Protein AF-A0AAJ2MSV2-F1 (afdb_monomer_lite)

Radius of gyration: 21.74 Å; chains: 1; bounding box: 73×34×55 Å

pLDDT: mean 82.56, std 16.28, range [39.44, 97.06]

Foldseek 3Di:
DDDDDDPPPDDDDPDPPPCPPPQPADPPQCQDLVNLLVLLVVLLVVLVVLVVCVVVVVADDDPLSPLLSVLSNVLSVLSNCVVPDDLVVSLVSLCVSLVRNLVSLVVQLCVLPVVCVVVVNHDQDVVNVRGSNVSSVVSNVSSVVSSSSSVNHD

Secondary structure (DSSP, 8-state):
------------------------PPPHHHHSHHHHHHHHHHHHHHHHHHHHHHHTTSS---HHHHHHHHHHHHHHHHHHHTTTS-HHHHHHHHHHHHHHHHHHHHHHHIIIIIHHHHTT---PPSSGGG-HHHHHHHHHHHHHHHHHHHHH--

Organism: Stenotrophomonas maltophilia (NCBI:txid40324)

Structure (mmCIF, N/CA/C/O backbone):
data_AF-A0AAJ2MSV2-F1
#
_entry.id   AF-A0AAJ2MSV2-F1
#
loop_
_atom_site.group_PDB
_atom_site.id
_atom_site.type_symbol
_atom_site.label_atom_id
_atom_site.label_alt_id
_atom_site.label_comp_id
_atom_site.label_asym_id
_atom_site.label_entity_id
_atom_site.label_seq_id
_atom_site.pdbx_PDB_ins_code
_atom_site.Cartn_x
_atom_site.Cartn_y
_atom_site.Cartn_z
_atom_site.occupancy
_atom_site.B_iso_or_equiv
_atom_site.auth_seq_id
_atom_site.auth_comp_id
_atom_site.auth_asym_id
_atom_site.auth_atom_id
_atom_site.pdbx_PDB_model_num
ATOM 1 N N . MET A 1 1 ? 55.163 20.171 26.752 1.00 43.34 1 MET A N 1
ATOM 2 C CA . MET A 1 1 ? 54.066 20.881 26.060 1.00 43.34 1 MET A CA 1
ATOM 3 C C . MET A 1 1 ? 52.927 19.892 25.900 1.00 43.34 1 MET A C 1
ATOM 5 O O . MET A 1 1 ? 53.049 18.954 25.129 1.00 43.34 1 MET A O 1
ATOM 9 N N . ASN A 1 2 ? 51.922 20.009 26.768 1.00 39.44 2 ASN A N 1
ATOM 10 C CA . ASN A 1 2 ? 50.895 19.004 27.033 1.00 39.44 2 ASN A CA 1
ATOM 11 C C . ASN A 1 2 ? 49.542 19.622 26.642 1.00 39.44 2 ASN A C 1
ATOM 13 O O . ASN A 1 2 ? 49.047 20.503 27.340 1.00 39.44 2 ASN A O 1
ATOM 17 N N . GLY A 1 3 ? 49.020 19.263 25.468 1.00 48.41 3 GLY A N 1
ATOM 18 C CA . GLY A 1 3 ? 47.802 19.837 24.893 1.00 48.41 3 GLY A CA 1
ATOM 19 C C . GLY A 1 3 ? 46.592 18.955 25.172 1.00 48.41 3 GLY A C 1
ATOM 20 O O . GLY A 1 3 ? 46.200 18.163 24.323 1.00 48.41 3 GLY A O 1
ATOM 21 N N . GLN A 1 4 ? 46.004 19.074 26.364 1.00 47.41 4 GLN A N 1
ATOM 22 C CA . GLN A 1 4 ? 44.724 18.434 26.665 1.00 47.41 4 GLN A CA 1
ATOM 23 C C . GLN A 1 4 ? 43.573 19.241 26.057 1.00 47.41 4 GLN A C 1
ATOM 25 O O . GLN A 1 4 ? 43.212 20.311 26.548 1.00 47.41 4 GLN A O 1
ATOM 30 N N . ILE A 1 5 ? 42.979 18.698 24.996 1.00 54.44 5 ILE A N 1
ATOM 31 C CA . ILE A 1 5 ? 41.708 19.155 24.434 1.00 54.44 5 ILE A CA 1
ATOM 32 C C . ILE A 1 5 ? 40.607 18.783 25.438 1.00 54.44 5 ILE A C 1
ATOM 34 O O . ILE A 1 5 ? 40.167 17.639 25.505 1.00 54.44 5 ILE A O 1
ATOM 38 N N . ARG A 1 6 ? 40.177 19.747 26.259 1.00 50.03 6 ARG A N 1
ATOM 39 C CA . ARG A 1 6 ? 38.957 19.626 27.068 1.00 50.03 6 ARG A CA 1
ATOM 40 C C . ARG A 1 6 ? 37.748 19.868 26.166 1.00 50.03 6 ARG A C 1
ATOM 42 O O . ARG A 1 6 ? 37.405 21.010 25.882 1.00 50.03 6 ARG A O 1
ATOM 49 N N . THR A 1 7 ? 37.088 18.801 25.729 1.00 50.84 7 THR A N 1
ATOM 50 C CA . THR A 1 7 ? 35.726 18.888 25.194 1.00 50.84 7 THR A CA 1
ATOM 51 C C . THR A 1 7 ? 34.763 19.115 26.357 1.00 50.84 7 THR A C 1
ATOM 53 O O . THR A 1 7 ? 34.372 18.174 27.047 1.00 50.84 7 THR A O 1
ATOM 56 N N . SER A 1 8 ? 34.410 20.375 26.605 1.00 49.41 8 SER A N 1
ATOM 57 C CA . SER A 1 8 ? 33.323 20.756 27.509 1.00 49.41 8 SER A CA 1
ATOM 58 C C . SER A 1 8 ? 31.976 20.350 26.904 1.00 49.41 8 SER A C 1
ATOM 60 O O . SER A 1 8 ? 31.309 21.158 26.266 1.00 49.41 8 SER A O 1
ATOM 62 N N . TYR A 1 9 ? 31.555 19.101 27.104 1.00 51.38 9 TYR A N 1
ATOM 63 C CA . TYR A 1 9 ? 30.147 18.735 26.958 1.00 51.38 9 TYR A CA 1
ATOM 64 C C . TYR A 1 9 ? 29.422 19.143 28.242 1.00 51.38 9 TYR A C 1
ATOM 66 O O . TYR A 1 9 ? 29.381 18.403 29.221 1.00 51.38 9 TYR A O 1
ATOM 74 N N . SER A 1 10 ? 28.901 20.371 28.244 1.00 49.97 10 SER A N 1
ATOM 75 C CA . SER A 1 10 ? 27.941 20.839 29.242 1.00 49.97 10 SER A CA 1
ATOM 76 C C . SER A 1 10 ? 26.687 19.965 29.149 1.00 49.97 10 SER A C 1
ATOM 78 O O . SER A 1 10 ? 25.971 20.001 28.147 1.00 49.97 10 SER A O 1
ATOM 80 N N . GLN A 1 11 ? 26.452 19.132 30.164 1.00 55.34 11 GLN A N 1
ATOM 81 C CA . GLN A 1 11 ? 25.221 18.360 30.312 1.00 55.34 11 GLN A CA 1
ATOM 82 C C . GLN A 1 11 ? 24.076 19.331 30.626 1.00 55.34 11 GLN A C 1
ATOM 84 O O . GLN A 1 11 ? 23.871 19.721 31.773 1.00 55.34 11 GLN A O 1
ATOM 89 N N . ALA A 1 12 ? 23.338 19.742 29.596 1.00 51.66 12 ALA A N 1
ATOM 90 C CA . ALA A 1 12 ? 22.043 20.380 29.779 1.00 51.66 12 ALA A CA 1
ATOM 91 C C . ALA A 1 12 ? 21.044 19.342 30.338 1.00 51.66 12 ALA A C 1
ATOM 93 O O . ALA A 1 12 ? 21.027 18.203 29.858 1.00 51.66 12 ALA A O 1
ATOM 94 N N . PRO A 1 13 ? 20.210 19.689 31.334 1.00 48.16 13 PRO A N 1
ATOM 95 C CA . PRO A 1 13 ? 19.173 18.790 31.823 1.00 48.16 13 PRO A CA 1
ATOM 96 C C . PRO A 1 13 ? 18.154 18.529 30.707 1.00 48.16 13 PRO A C 1
ATOM 98 O O . PRO A 1 13 ? 17.509 19.454 30.217 1.00 48.16 13 PRO A O 1
ATOM 101 N N . MET A 1 14 ? 18.011 17.263 30.304 1.00 48.44 14 MET A N 1
ATOM 102 C CA . MET A 1 14 ? 16.931 16.814 29.425 1.00 48.44 14 MET A CA 1
ATOM 103 C C . MET A 1 14 ? 15.604 16.939 30.174 1.00 48.44 14 MET A C 1
ATOM 105 O O . MET A 1 14 ? 15.169 16.017 30.862 1.00 48.44 14 MET A O 1
ATOM 109 N N . THR A 1 15 ? 14.950 18.091 30.051 1.00 54.56 15 THR A N 1
ATOM 110 C CA . THR A 1 15 ? 13.521 18.181 30.319 1.00 54.56 15 THR A CA 1
ATOM 111 C C . THR A 1 15 ? 12.821 17.320 29.277 1.00 54.56 15 THR A C 1
ATOM 113 O O . THR A 1 15 ? 12.924 17.553 28.071 1.00 54.56 15 THR A O 1
ATOM 116 N N . ALA A 1 16 ? 12.142 16.277 29.750 1.00 50.62 16 ALA A N 1
ATOM 117 C CA . ALA A 1 16 ? 11.227 15.476 28.960 1.00 50.62 16 ALA A CA 1
ATOM 118 C C . ALA A 1 16 ? 10.081 16.379 28.483 1.00 50.62 16 ALA A C 1
ATOM 120 O O . ALA A 1 16 ? 9.026 16.468 29.106 1.00 50.62 16 ALA A O 1
ATOM 121 N N . HIS A 1 17 ? 10.301 17.096 27.385 1.00 46.12 17 HIS A N 1
ATOM 122 C CA . HIS A 1 17 ? 9.203 17.612 26.599 1.00 46.12 17 HIS A CA 1
ATOM 123 C C . HIS A 1 17 ? 8.523 16.388 26.006 1.00 46.12 17 HIS A C 1
ATOM 125 O O . HIS A 1 17 ? 9.037 15.763 25.079 1.00 46.12 17 HIS A O 1
ATOM 131 N N . GLU A 1 18 ? 7.386 16.029 26.601 1.00 50.00 18 GLU A N 1
ATOM 132 C CA . GLU A 1 18 ? 6.364 15.186 26.002 1.00 50.00 18 GLU A CA 1
ATOM 133 C C . GLU A 1 18 ? 5.943 15.857 24.691 1.00 50.00 18 GLU A C 1
ATOM 135 O O . GLU A 1 18 ? 4.977 16.614 24.608 1.00 50.00 18 GLU A O 1
ATOM 140 N N . GLY A 1 19 ? 6.760 15.635 23.663 1.00 44.62 19 GLY A N 1
ATOM 141 C CA . GLY A 1 19 ? 6.499 15.979 22.286 1.00 44.62 19 GLY A CA 1
ATOM 142 C C . GLY A 1 19 ? 5.373 15.085 21.818 1.00 44.62 19 GLY A C 1
ATOM 143 O O . GLY A 1 19 ? 5.588 14.115 21.096 1.00 44.62 19 GLY A O 1
ATOM 144 N N . ARG A 1 20 ? 4.153 15.405 22.252 1.00 48.84 20 ARG A N 1
ATOM 145 C CA . ARG A 1 20 ? 2.941 15.029 21.548 1.00 48.84 20 ARG A CA 1
ATOM 146 C C . ARG A 1 20 ? 3.105 15.642 20.170 1.00 48.84 20 ARG A C 1
ATOM 148 O O . ARG A 1 20 ? 2.806 16.820 19.988 1.00 48.84 20 ARG A O 1
ATOM 155 N N . MET A 1 21 ? 3.652 14.865 19.231 1.00 43.75 21 MET A N 1
ATOM 156 C CA . MET A 1 21 ? 3.587 15.227 17.825 1.00 43.75 21 MET A CA 1
ATOM 157 C C . MET A 1 21 ? 2.132 15.630 17.591 1.00 43.75 21 MET A C 1
ATOM 159 O O . MET A 1 21 ? 1.249 14.841 17.958 1.00 43.75 21 MET A O 1
ATOM 163 N N . PRO A 1 22 ? 1.854 16.863 17.131 1.00 49.91 22 PRO A N 1
ATOM 164 C CA . PRO A 1 22 ? 0.497 17.247 16.799 1.00 49.91 22 PRO A CA 1
ATOM 165 C C . PRO A 1 22 ? 0.039 16.198 15.802 1.00 49.91 22 PRO A C 1
ATOM 167 O O . PRO A 1 22 ? 0.615 16.082 14.721 1.00 49.91 22 PRO A O 1
ATOM 170 N N . GLY A 1 23 ? -0.879 15.336 16.253 1.00 51.31 23 GLY A N 1
ATOM 171 C CA . GLY A 1 23 ? -1.312 14.198 15.465 1.00 51.31 23 GLY A CA 1
ATOM 172 C C . GLY A 1 23 ? -1.684 14.739 14.102 1.00 51.31 23 GLY A C 1
ATOM 173 O O . GLY A 1 23 ? -2.398 15.745 14.027 1.00 51.31 23 GLY A O 1
ATOM 174 N N . VAL A 1 24 ? -1.152 14.120 13.049 1.00 58.91 24 VAL A N 1
ATOM 175 C CA . VAL A 1 24 ? -1.663 14.291 11.693 1.00 58.91 24 VAL A CA 1
ATOM 176 C C . VAL A 1 24 ? -3.097 13.783 11.766 1.00 58.91 24 VAL A C 1
ATOM 178 O O . VAL A 1 24 ? -3.381 12.602 11.604 1.00 58.91 24 VAL A O 1
ATOM 181 N N . GLY A 1 25 ? -3.979 14.668 12.220 1.00 56.91 25 GLY A N 1
ATOM 182 C CA . GLY A 1 25 ? -5.308 14.314 12.649 1.00 56.91 25 GLY A CA 1
ATOM 183 C C . GLY A 1 25 ? -6.043 13.873 11.414 1.00 56.91 25 GLY A C 1
ATOM 184 O O . GLY A 1 25 ? -6.168 14.643 10.462 1.00 56.91 25 GLY A O 1
ATOM 185 N N . LEU A 1 26 ? -6.513 12.631 11.435 1.00 62.19 26 LEU A N 1
ATOM 186 C CA . LEU A 1 26 ? -7.355 12.102 10.382 1.00 62.19 26 LEU A CA 1
ATOM 187 C C . LEU A 1 26 ? -8.458 13.140 10.078 1.00 62.19 26 LEU A C 1
ATOM 189 O O . LEU A 1 26 ? -9.132 13.567 11.030 1.00 62.19 26 LEU A O 1
ATOM 193 N N . PRO A 1 27 ? -8.612 13.606 8.818 1.00 67.00 27 PRO A N 1
ATOM 194 C CA . PRO A 1 27 ? -9.560 14.666 8.495 1.00 67.00 27 PRO A CA 1
ATOM 195 C C . PRO A 1 27 ? -10.936 14.265 9.016 1.00 67.00 27 PRO A C 1
ATOM 197 O O . PRO A 1 27 ? -11.288 13.085 8.983 1.00 67.00 27 PRO A O 1
ATOM 200 N N . ALA A 1 28 ? -11.714 15.226 9.521 1.00 62.38 28 ALA A N 1
ATOM 201 C CA . ALA A 1 28 ? -12.959 14.948 10.247 1.00 62.38 28 ALA A CA 1
ATOM 202 C C . ALA A 1 28 ? -13.902 13.976 9.502 1.00 62.38 28 ALA A C 1
ATOM 204 O O . ALA A 1 28 ? -14.579 13.163 10.128 1.00 62.38 28 ALA A O 1
ATOM 205 N N . MET A 1 29 ? -13.870 13.993 8.165 1.00 59.88 29 MET A N 1
ATOM 206 C CA . MET A 1 29 ? -14.596 13.070 7.290 1.00 59.88 29 MET A CA 1
ATOM 207 C C . MET A 1 29 ? -14.195 11.592 7.460 1.00 59.88 29 MET A C 1
ATOM 209 O O . MET A 1 29 ? -15.064 10.726 7.503 1.00 59.88 29 MET A O 1
ATOM 213 N N . LEU A 1 30 ? -12.902 11.296 7.596 1.00 70.94 30 LEU A N 1
ATOM 214 C CA . LEU A 1 30 ? -12.370 9.940 7.784 1.00 70.94 30 LEU A CA 1
ATOM 215 C C . LEU A 1 30 ? -12.459 9.465 9.246 1.00 70.94 30 LEU A C 1
ATOM 217 O O . LEU A 1 30 ? -12.340 8.273 9.510 1.00 70.94 30 LEU A O 1
ATOM 221 N N . ARG A 1 31 ? -12.720 10.378 10.193 1.00 71.94 31 ARG A N 1
ATOM 222 C CA . ARG A 1 31 ? -12.979 10.050 11.605 1.00 71.94 31 ARG A CA 1
ATOM 223 C C . ARG A 1 31 ? -14.360 9.423 11.827 1.00 71.94 31 ARG A C 1
ATOM 225 O O . ARG A 1 31 ? -14.551 8.698 12.799 1.00 71.94 31 ARG A O 1
ATOM 232 N N . ASN A 1 32 ? -15.332 9.697 10.955 1.00 82.38 32 ASN A N 1
ATOM 233 C CA . ASN A 1 32 ? -16.656 9.086 11.049 1.00 82.38 32 ASN A CA 1
ATOM 234 C C . ASN A 1 32 ? -16.605 7.601 10.644 1.00 82.38 32 ASN A C 1
ATOM 236 O O . ASN A 1 32 ? -15.916 7.244 9.687 1.00 82.38 32 ASN A O 1
ATOM 240 N N . ARG A 1 33 ? -17.416 6.753 11.294 1.00 83.00 33 ARG A N 1
ATOM 241 C CA . ARG A 1 33 ? -17.535 5.315 10.983 1.00 83.00 33 ARG A CA 1
ATOM 242 C C . ARG A 1 33 ? -17.768 5.077 9.491 1.00 83.00 33 ARG A C 1
ATOM 244 O O . ARG A 1 33 ? -17.132 4.210 8.905 1.00 83.00 33 ARG A O 1
ATOM 251 N N . ASN A 1 34 ? -18.632 5.875 8.867 1.00 86.81 34 ASN A N 1
ATOM 252 C CA . ASN A 1 34 ? -18.923 5.741 7.440 1.00 86.81 34 ASN A CA 1
ATOM 253 C C . ASN A 1 34 ? -17.703 6.080 6.570 1.00 86.81 34 ASN A C 1
ATOM 255 O O . ASN A 1 34 ? -17.463 5.394 5.587 1.00 86.81 34 ASN A O 1
ATOM 259 N N . GLY A 1 35 ? -16.904 7.085 6.946 1.00 86.44 35 GLY A N 1
ATOM 260 C CA . GLY A 1 35 ? -15.683 7.452 6.223 1.00 86.44 35 GLY A CA 1
ATOM 261 C C . GLY A 1 35 ? -14.627 6.349 6.271 1.00 86.44 35 GLY A C 1
ATOM 262 O O . GLY A 1 35 ? -14.044 6.015 5.242 1.00 86.44 35 GLY A O 1
ATOM 263 N N . LEU A 1 36 ? -14.450 5.720 7.437 1.00 87.81 36 LEU A N 1
ATOM 264 C CA . LEU A 1 36 ? -13.568 4.562 7.600 1.00 87.81 36 LEU A CA 1
ATOM 265 C C . LEU A 1 36 ? -14.024 3.375 6.738 1.00 87.81 36 LEU A C 1
ATOM 267 O O . LEU A 1 36 ? -13.215 2.769 6.036 1.00 87.81 36 LEU A O 1
ATOM 271 N N . MET A 1 37 ? -15.327 3.076 6.748 1.00 89.44 37 MET A N 1
ATOM 272 C CA . MET A 1 37 ? -15.899 2.002 5.932 1.00 89.44 37 MET A CA 1
ATOM 273 C C . MET A 1 37 ? -15.742 2.274 4.434 1.00 89.44 37 MET A C 1
ATOM 275 O O . MET A 1 37 ? -15.394 1.367 3.686 1.00 89.44 37 MET A O 1
ATOM 279 N N . ILE A 1 38 ? -15.943 3.520 3.994 1.00 91.38 38 ILE A N 1
ATOM 280 C CA . ILE A 1 38 ? -15.733 3.921 2.597 1.00 91.38 38 ILE A CA 1
ATOM 281 C C . ILE A 1 38 ? -14.261 3.760 2.211 1.00 91.38 38 ILE A C 1
ATOM 283 O O . ILE A 1 38 ? -13.981 3.213 1.150 1.00 91.38 38 ILE A O 1
ATOM 287 N N . ALA A 1 39 ? -13.320 4.176 3.065 1.00 91.44 39 ALA A N 1
ATOM 288 C CA . ALA A 1 39 ? -11.891 4.016 2.798 1.00 91.44 39 ALA A CA 1
ATOM 289 C C . ALA A 1 39 ? -11.501 2.534 2.661 1.00 91.44 39 ALA A C 1
ATOM 291 O O . ALA A 1 39 ? -10.854 2.158 1.684 1.00 91.44 39 ALA A O 1
ATOM 292 N N . GLY A 1 40 ? -11.955 1.681 3.587 1.00 92.19 40 GLY A N 1
ATOM 293 C CA . GLY A 1 40 ? -11.726 0.235 3.522 1.00 92.19 40 GLY A CA 1
ATOM 294 C C . GLY A 1 40 ? -12.352 -0.411 2.283 1.00 92.19 40 GLY A C 1
ATOM 295 O O . GLY A 1 40 ? -11.690 -1.182 1.590 1.00 92.19 40 GLY A O 1
ATOM 296 N N . ALA A 1 41 ? -13.596 -0.049 1.956 1.00 94.56 41 ALA A N 1
ATOM 297 C CA . ALA A 1 41 ? -14.303 -0.551 0.780 1.00 94.56 41 ALA A CA 1
ATOM 298 C C . ALA A 1 41 ? -13.633 -0.109 -0.526 1.00 94.56 41 ALA A C 1
ATOM 300 O O . ALA A 1 41 ? -13.479 -0.920 -1.435 1.00 94.56 41 ALA A O 1
ATOM 301 N N . LEU A 1 42 ? -13.184 1.146 -0.607 1.00 95.19 42 LEU A N 1
ATOM 302 C CA . LEU A 1 42 ? -12.463 1.671 -1.763 1.00 95.19 42 LEU A CA 1
ATOM 303 C C . LEU A 1 42 ? -11.133 0.941 -1.958 1.00 95.19 42 LEU A C 1
ATOM 305 O O . LEU A 1 42 ? -10.837 0.498 -3.064 1.00 95.19 42 LEU A O 1
ATOM 309 N N . SER A 1 43 ? -10.349 0.760 -0.892 1.00 93.44 43 SER A N 1
ATOM 310 C CA . SER A 1 43 ? -9.103 -0.008 -0.970 1.00 93.44 43 SER A CA 1
ATOM 311 C C . SER A 1 43 ? -9.333 -1.448 -1.422 1.00 93.44 43 SER A C 1
ATOM 313 O O . SER A 1 43 ? -8.591 -1.964 -2.258 1.00 93.44 43 SER A O 1
ATOM 315 N N . LEU A 1 44 ? -10.370 -2.098 -0.889 1.00 95.19 44 LEU A N 1
ATOM 316 C CA . LEU A 1 44 ? -10.723 -3.457 -1.277 1.00 95.19 44 LEU A CA 1
ATOM 317 C C . LEU A 1 44 ? -11.160 -3.520 -2.746 1.00 95.19 44 LEU A C 1
ATOM 319 O O . LEU A 1 44 ? -10.709 -4.401 -3.472 1.00 95.19 44 LEU A O 1
ATOM 323 N N . ALA A 1 45 ? -11.968 -2.562 -3.204 1.00 95.44 45 ALA A N 1
ATOM 324 C CA . ALA A 1 45 ? -12.376 -2.460 -4.601 1.00 95.44 45 ALA A CA 1
ATOM 325 C C . ALA A 1 45 ? -11.166 -2.295 -5.533 1.00 95.44 45 ALA A C 1
ATOM 327 O O . ALA A 1 45 ? -11.071 -3.005 -6.530 1.00 95.44 45 ALA A O 1
ATOM 328 N N . ILE A 1 46 ? -10.202 -1.436 -5.179 1.00 93.38 46 ILE A N 1
ATOM 329 C CA . ILE A 1 46 ? -8.950 -1.266 -5.935 1.00 93.38 46 ILE A CA 1
ATOM 330 C C . ILE A 1 46 ? -8.180 -2.591 -6.016 1.00 93.38 46 ILE A C 1
ATOM 332 O O . ILE A 1 46 ? -7.753 -2.986 -7.099 1.00 93.38 46 ILE A O 1
ATOM 336 N N . SER A 1 47 ? -8.037 -3.309 -4.897 1.00 94.31 47 SER A N 1
ATOM 337 C CA . SER A 1 47 ? -7.354 -4.611 -4.865 1.00 94.31 47 SER A CA 1
ATOM 338 C C . SER A 1 47 ? -8.048 -5.656 -5.745 1.00 94.31 47 SER A C 1
ATOM 340 O O . SER A 1 47 ? -7.385 -6.358 -6.508 1.00 94.31 47 SER A O 1
ATOM 342 N N . VAL A 1 48 ? -9.381 -5.734 -5.691 1.00 94.50 48 VAL A N 1
ATOM 343 C CA . VAL A 1 48 ? -10.172 -6.666 -6.508 1.00 94.50 48 VAL A CA 1
ATOM 344 C C . VAL A 1 48 ? -10.042 -6.337 -7.992 1.00 94.50 48 VAL A C 1
ATOM 346 O O . VAL A 1 48 ? -9.768 -7.233 -8.786 1.00 94.50 48 VAL A O 1
ATOM 349 N N . LEU A 1 49 ? -10.164 -5.063 -8.375 1.00 91.81 49 LEU A N 1
ATOM 350 C CA . LEU A 1 49 ? -9.980 -4.631 -9.763 1.00 91.81 49 LEU A CA 1
ATOM 351 C C . LEU A 1 49 ? -8.567 -4.951 -10.275 1.00 91.81 49 LEU A C 1
ATOM 353 O O . LEU A 1 49 ? -8.422 -5.443 -11.392 1.00 91.81 49 LEU A O 1
ATOM 357 N N . ALA A 1 50 ? -7.539 -4.757 -9.443 1.00 90.12 50 ALA A N 1
ATOM 358 C CA . ALA A 1 50 ? -6.155 -5.104 -9.771 1.00 90.12 50 ALA A CA 1
ATOM 359 C C . ALA A 1 50 ? -5.903 -6.622 -9.864 1.00 90.12 50 ALA A C 1
ATOM 361 O O . ALA A 1 50 ? -5.002 -7.070 -10.573 1.00 90.12 50 ALA A O 1
ATOM 362 N N . TRP A 1 51 ? -6.670 -7.439 -9.140 1.00 92.62 51 TRP A N 1
ATOM 363 C CA . TRP A 1 51 ? -6.648 -8.893 -9.303 1.00 92.62 51 TRP A CA 1
ATOM 364 C C . TRP A 1 51 ? -7.349 -9.324 -10.591 1.00 92.62 51 TRP A C 1
ATOM 366 O O . TRP A 1 51 ? -6.826 -10.173 -11.309 1.00 92.62 51 TRP A O 1
ATOM 376 N N . ILE A 1 52 ? -8.496 -8.721 -10.914 1.00 90.44 52 ILE A N 1
ATOM 377 C CA . ILE A 1 52 ? -9.230 -8.999 -12.154 1.00 90.44 52 ILE A CA 1
ATOM 378 C C . ILE A 1 52 ? -8.365 -8.660 -13.374 1.00 90.44 52 ILE A C 1
ATOM 380 O O . ILE A 1 52 ? -8.296 -9.463 -14.304 1.00 90.44 52 ILE A O 1
ATOM 384 N N . SER A 1 53 ? -7.662 -7.524 -13.374 1.00 87.38 53 SER A N 1
ATOM 385 C CA . SER A 1 53 ? -6.798 -7.130 -14.497 1.00 87.38 53 SER A CA 1
ATOM 386 C C . SER A 1 53 ? -5.629 -8.101 -14.736 1.00 87.38 53 SER A C 1
ATOM 388 O O . SER A 1 53 ? -5.246 -8.336 -15.878 1.00 87.38 53 SER A O 1
ATOM 390 N N . ASP A 1 54 ? -5.094 -8.730 -13.690 1.00 87.19 54 ASP A N 1
ATOM 391 C CA . ASP A 1 54 ? -4.034 -9.744 -13.812 1.00 87.19 54 ASP A CA 1
ATOM 392 C C . ASP A 1 54 ? -4.568 -11.105 -14.249 1.00 87.19 54 ASP A C 1
ATOM 394 O O . ASP A 1 54 ? -3.966 -11.752 -15.101 1.00 87.19 54 ASP A O 1
ATOM 398 N N . LEU A 1 55 ? -5.720 -11.526 -13.720 1.00 87.19 55 LEU A N 1
ATOM 399 C CA . LEU A 1 55 ? -6.350 -12.793 -14.102 1.00 87.19 55 LEU A CA 1
ATOM 400 C C . LEU A 1 55 ? -6.871 -12.774 -15.543 1.00 87.19 55 LEU A C 1
ATOM 402 O O . LEU A 1 55 ? -6.891 -13.808 -16.203 1.00 87.19 55 LEU A O 1
ATOM 406 N N . THR A 1 56 ? -7.268 -11.602 -16.040 1.00 86.06 56 THR A N 1
ATOM 407 C CA . THR A 1 56 ? -7.680 -11.399 -17.438 1.00 86.06 56 THR A CA 1
ATOM 408 C C . THR A 1 56 ? -6.498 -11.234 -18.397 1.00 86.06 56 THR A C 1
ATOM 410 O O . THR A 1 56 ? -6.711 -11.127 -19.602 1.00 86.06 56 THR A O 1
ATOM 413 N N . GLY A 1 57 ? -5.257 -11.220 -17.893 1.00 80.75 57 GLY A N 1
ATOM 414 C CA . GLY A 1 57 ? -4.053 -11.021 -18.704 1.00 80.75 57 GLY A CA 1
ATOM 415 C C . GLY A 1 57 ? -3.914 -9.607 -19.276 1.00 80.75 57 GLY A C 1
ATOM 416 O O . GLY A 1 57 ? -3.123 -9.397 -20.190 1.00 80.75 57 GLY A O 1
ATOM 417 N N . MET A 1 58 ? -4.673 -8.637 -18.753 1.00 76.06 58 MET A N 1
ATOM 418 C CA . MET A 1 58 ? -4.616 -7.235 -19.177 1.00 76.06 58 MET A CA 1
ATOM 419 C C . MET A 1 58 ? -3.321 -6.547 -18.714 1.00 76.06 58 MET A C 1
ATOM 421 O O . MET A 1 58 ? -2.892 -5.568 -19.320 1.00 76.06 58 MET A O 1
ATOM 425 N N . VAL A 1 59 ? -2.688 -7.064 -17.656 1.00 77.62 59 VAL A N 1
ATOM 426 C CA . VAL A 1 59 ? -1.398 -6.596 -17.127 1.00 77.62 59 VAL A CA 1
ATOM 427 C C . VAL A 1 59 ? -0.425 -7.773 -17.049 1.00 77.62 59 VAL A C 1
ATOM 429 O O . VAL A 1 59 ? -0.827 -8.912 -16.809 1.00 77.62 59 VAL A O 1
ATOM 432 N N . TYR A 1 60 ? 0.865 -7.503 -17.252 1.00 72.56 60 TYR A N 1
ATOM 433 C CA . TYR A 1 60 ? 1.915 -8.511 -17.137 1.00 72.56 60 TYR A CA 1
ATOM 434 C C . TYR A 1 60 ? 1.965 -9.117 -15.724 1.00 72.56 60 TYR A C 1
ATOM 436 O O . TYR A 1 60 ? 1.772 -8.432 -14.718 1.00 72.56 60 TYR A O 1
ATOM 444 N N . ALA A 1 61 ? 2.261 -10.417 -15.644 1.00 78.62 61 ALA A N 1
ATOM 445 C CA . ALA A 1 61 ? 2.351 -11.132 -14.376 1.00 78.62 61 ALA A CA 1
ATOM 446 C C . ALA A 1 61 ? 3.601 -10.687 -13.597 1.00 78.62 61 ALA A C 1
ATOM 448 O O . ALA A 1 61 ? 4.694 -11.220 -13.784 1.00 78.62 61 ALA A O 1
ATOM 449 N N . CYS A 1 62 ? 3.438 -9.694 -12.723 1.00 85.50 62 CYS A N 1
ATOM 450 C CA . CYS A 1 62 ? 4.517 -9.150 -11.905 1.00 85.50 62 CYS A CA 1
ATOM 451 C C . CYS A 1 62 ? 4.454 -9.694 -10.471 1.00 85.50 62 CYS A C 1
ATOM 453 O O . CYS A 1 62 ? 3.487 -9.393 -9.765 1.00 85.50 62 CYS A O 1
ATOM 455 N N . PRO A 1 63 ? 5.471 -10.436 -9.989 1.00 88.25 63 PRO A N 1
ATOM 456 C CA . PRO A 1 63 ? 5.449 -11.010 -8.643 1.00 88.25 63 PRO A CA 1
ATOM 457 C C . PRO A 1 63 ? 5.340 -9.939 -7.550 1.00 88.25 63 PRO A C 1
ATOM 45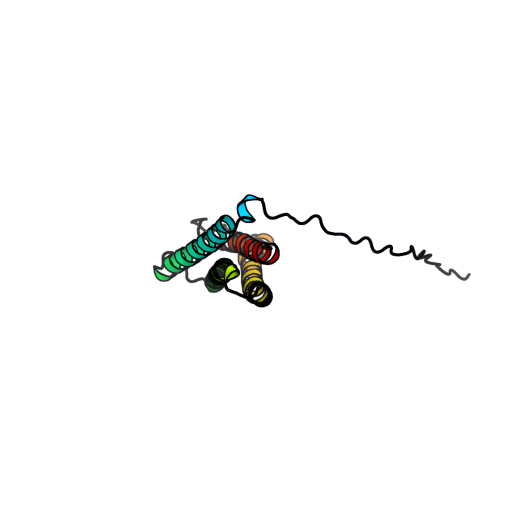9 O O . PRO A 1 63 ? 4.616 -10.142 -6.577 1.00 88.25 63 PRO A O 1
ATOM 462 N N . TYR A 1 64 ? 5.982 -8.782 -7.740 1.00 91.31 64 TYR A N 1
ATOM 463 C CA . TYR A 1 64 ? 5.896 -7.646 -6.821 1.00 91.31 64 TYR A CA 1
ATOM 464 C C . TYR A 1 64 ? 4.463 -7.100 -6.738 1.00 91.31 64 TYR A C 1
ATOM 466 O O . TYR A 1 64 ? 3.880 -7.072 -5.655 1.00 91.31 64 TYR A O 1
ATOM 474 N N . CYS A 1 65 ? 3.835 -6.803 -7.882 1.00 90.69 65 CYS A N 1
ATOM 475 C CA . CYS A 1 65 ? 2.466 -6.277 -7.923 1.00 90.69 65 CYS A CA 1
ATOM 476 C C . CYS A 1 65 ? 1.443 -7.243 -7.314 1.00 90.69 65 CYS A C 1
ATOM 478 O O . CYS A 1 65 ? 0.467 -6.803 -6.703 1.00 90.69 65 CYS A O 1
ATOM 480 N N . ARG A 1 66 ? 1.653 -8.563 -7.448 1.00 93.50 66 ARG A N 1
ATOM 481 C CA . ARG A 1 66 ? 0.787 -9.566 -6.806 1.00 93.50 66 ARG A CA 1
ATOM 482 C C . ARG A 1 66 ? 0.826 -9.461 -5.289 1.00 93.50 66 ARG A C 1
ATOM 484 O O . ARG A 1 66 ? -0.219 -9.564 -4.653 1.00 93.50 66 ARG A O 1
ATOM 491 N N . VAL A 1 67 ? 2.001 -9.230 -4.717 1.00 95.12 67 VAL A N 1
ATOM 492 C CA . VAL A 1 67 ? 2.141 -9.037 -3.275 1.00 95.12 67 VAL A CA 1
ATOM 493 C C . VAL A 1 67 ? 1.525 -7.704 -2.851 1.00 95.12 67 VAL A C 1
ATOM 495 O O . VAL A 1 67 ? 0.683 -7.691 -1.954 1.00 95.12 67 VAL A O 1
ATOM 498 N N . GLU A 1 68 ? 1.837 -6.607 -3.543 1.00 95.00 68 GLU A N 1
ATOM 499 C CA . GLU A 1 68 ? 1.297 -5.273 -3.244 1.00 95.00 68 GLU A CA 1
ATOM 500 C C . GLU A 1 68 ? -0.237 -5.267 -3.198 1.00 95.00 68 GLU A C 1
ATOM 502 O O . GLU A 1 68 ? -0.835 -4.866 -2.196 1.00 95.00 68 GLU A O 1
ATOM 507 N N . ARG A 1 69 ? -0.898 -5.789 -4.241 1.00 94.69 69 ARG A N 1
ATOM 508 C CA . ARG A 1 69 ? -2.367 -5.821 -4.297 1.00 94.69 69 ARG A CA 1
ATOM 509 C C . ARG A 1 69 ? -2.977 -6.708 -3.217 1.00 94.69 69 ARG A C 1
ATOM 511 O O . ARG A 1 69 ? -4.058 -6.387 -2.722 1.00 94.69 69 ARG A O 1
ATOM 518 N N . THR A 1 70 ? -2.313 -7.804 -2.833 1.00 96.12 70 THR A N 1
ATOM 519 C CA . THR A 1 70 ? -2.781 -8.641 -1.717 1.00 96.12 70 THR A CA 1
ATOM 520 C C . THR A 1 70 ? -2.661 -7.915 -0.391 1.00 96.12 70 THR A C 1
ATOM 522 O O . THR A 1 70 ? -3.615 -7.937 0.381 1.00 96.12 70 THR A O 1
ATOM 525 N N . SER A 1 71 ? -1.559 -7.200 -0.153 1.00 96.81 71 SER A N 1
ATOM 526 C CA . SER A 1 71 ? -1.387 -6.383 1.047 1.00 96.81 71 SER A CA 1
ATOM 527 C C . SER A 1 71 ? -2.433 -5.273 1.126 1.00 96.81 71 SER A C 1
ATOM 529 O O . SER A 1 71 ? -3.062 -5.122 2.171 1.00 96.81 71 SER A O 1
ATOM 531 N N . ILE A 1 72 ? -2.699 -4.560 0.023 1.00 96.69 72 ILE A N 1
ATOM 532 C CA . ILE A 1 72 ? -3.748 -3.526 -0.041 1.00 96.69 72 ILE A CA 1
ATOM 533 C C . ILE A 1 72 ? -5.127 -4.123 0.263 1.00 96.69 72 ILE A C 1
ATOM 535 O O . ILE A 1 72 ? -5.895 -3.539 1.030 1.00 96.69 72 ILE A O 1
ATOM 539 N N . GLY A 1 73 ? -5.447 -5.286 -0.313 1.00 96.50 73 GLY A N 1
ATOM 540 C CA . GLY A 1 73 ? -6.730 -5.962 -0.100 1.00 96.50 73 GLY A CA 1
ATOM 541 C C . GLY A 1 73 ? -6.910 -6.443 1.338 1.00 96.50 73 GLY A C 1
ATOM 542 O O . GLY A 1 73 ? -7.946 -6.189 1.949 1.00 96.50 73 GLY A O 1
ATOM 543 N N . LEU A 1 74 ? -5.880 -7.072 1.909 1.00 96.81 74 LEU A N 1
ATOM 544 C CA . LEU A 1 74 ? -5.877 -7.526 3.299 1.00 96.81 74 LEU A CA 1
ATOM 545 C C . LEU A 1 74 ? -6.000 -6.351 4.273 1.00 96.81 74 LEU A C 1
ATOM 547 O O . LEU A 1 74 ? -6.816 -6.411 5.187 1.00 96.81 74 LEU A O 1
ATOM 551 N N . LEU A 1 75 ? -5.260 -5.259 4.064 1.00 96.19 75 LEU A N 1
ATOM 552 C CA . LEU A 1 75 ? -5.396 -4.051 4.880 1.00 96.19 75 LEU A CA 1
ATOM 553 C C . LEU A 1 75 ? -6.780 -3.408 4.733 1.00 96.19 75 LEU A C 1
ATOM 555 O O . LEU A 1 75 ? -7.355 -2.976 5.729 1.00 96.19 75 LEU A O 1
ATOM 559 N N . GLY A 1 76 ? -7.356 -3.399 3.527 1.00 95.19 76 GLY A N 1
ATOM 560 C CA . GLY A 1 76 ? -8.734 -2.958 3.294 1.00 95.19 76 GLY A CA 1
ATOM 561 C C . GLY A 1 76 ? -9.751 -3.786 4.087 1.00 95.19 76 GLY A C 1
ATOM 562 O O . GLY A 1 76 ? -10.636 -3.225 4.733 1.00 95.19 76 GLY A O 1
ATOM 563 N N . LEU A 1 77 ? -9.578 -5.111 4.123 1.00 95.88 77 LEU A N 1
ATOM 564 C CA . LEU A 1 77 ? -10.389 -6.004 4.956 1.00 95.88 77 LEU A CA 1
ATOM 565 C C . LEU A 1 77 ? -10.196 -5.739 6.448 1.00 95.88 77 LEU A C 1
ATOM 567 O O . LEU A 1 77 ? -11.182 -5.714 7.179 1.00 95.88 77 LEU A O 1
ATOM 571 N N . VAL A 1 78 ? -8.964 -5.493 6.905 1.00 95.00 78 VAL A N 1
ATOM 572 C CA . VAL A 1 78 ? -8.708 -5.104 8.300 1.00 95.00 78 VAL A CA 1
ATOM 573 C C . VAL A 1 78 ? -9.464 -3.824 8.637 1.00 95.00 78 VAL A C 1
ATOM 575 O O . VAL A 1 78 ? -10.139 -3.796 9.663 1.00 95.00 78 VAL A O 1
ATOM 578 N N . ILE A 1 79 ? -9.423 -2.810 7.761 1.00 93.44 79 ILE A N 1
ATOM 579 C CA . ILE A 1 79 ? -10.155 -1.544 7.930 1.00 93.44 79 ILE A CA 1
ATOM 580 C C . ILE A 1 79 ? -11.661 -1.784 8.080 1.00 93.44 79 ILE A C 1
ATOM 582 O O . ILE A 1 79 ? -12.283 -1.258 9.001 1.00 93.44 79 ILE A O 1
ATOM 586 N N . LEU A 1 80 ? -12.244 -2.612 7.213 1.00 93.50 80 LEU A N 1
ATOM 587 C CA . LEU A 1 80 ? -13.662 -2.972 7.283 1.00 93.50 80 LEU A CA 1
ATOM 588 C C . LEU A 1 80 ? -14.001 -3.807 8.521 1.00 93.50 80 LEU A C 1
ATOM 590 O O . LEU A 1 80 ? -15.113 -3.713 9.035 1.00 93.50 80 LEU A O 1
ATOM 594 N N . ALA A 1 81 ? -13.050 -4.606 9.006 1.00 92.75 81 ALA A N 1
ATOM 595 C CA . ALA A 1 81 ? -13.214 -5.463 10.167 1.00 92.75 81 ALA A CA 1
ATOM 596 C C . ALA A 1 81 ? -13.032 -4.735 11.508 1.00 92.75 81 ALA A C 1
ATOM 598 O O . ALA A 1 81 ? -13.419 -5.293 12.532 1.00 92.75 81 ALA A O 1
ATOM 599 N N . LEU A 1 82 ? -12.518 -3.495 11.539 1.00 90.12 82 LEU A N 1
ATOM 600 C CA . LEU A 1 82 ? -12.321 -2.712 12.771 1.00 90.12 82 LEU A CA 1
ATOM 601 C C . LEU A 1 82 ? -13.503 -2.690 13.766 1.00 90.12 82 LEU A C 1
ATOM 603 O O . LEU A 1 82 ? -13.231 -2.745 14.964 1.00 90.12 82 LEU A O 1
ATOM 607 N N . PRO A 1 83 ? -14.788 -2.586 13.360 1.00 86.62 83 PRO A N 1
ATOM 608 C CA . PRO A 1 83 ? -15.894 -2.594 14.320 1.00 86.62 83 PRO A CA 1
ATOM 609 C C . PRO A 1 83 ? -16.114 -3.949 15.010 1.00 86.62 83 PRO A C 1
ATOM 611 O O . PRO A 1 83 ? -16.751 -3.976 16.059 1.00 86.62 83 PRO A O 1
ATOM 614 N N . TRP A 1 84 ? -15.615 -5.053 14.445 1.00 87.88 84 TRP A N 1
ATOM 615 C CA . TRP A 1 84 ? -15.770 -6.408 14.994 1.00 87.88 84 TRP A CA 1
ATOM 616 C C . TRP A 1 84 ? -14.461 -6.991 15.538 1.00 87.88 84 TRP A C 1
ATOM 618 O O . TRP A 1 84 ? -14.482 -7.866 16.401 1.00 87.88 84 TRP A O 1
ATOM 628 N N . LEU A 1 85 ? -13.317 -6.521 15.041 1.00 88.56 85 LEU A N 1
ATOM 629 C CA . LEU A 1 85 ? -11.993 -7.012 15.394 1.00 88.56 85 LEU A CA 1
ATOM 630 C C . LEU A 1 85 ? -11.413 -6.217 16.567 1.00 88.56 85 LEU A C 1
ATOM 632 O O . LEU A 1 85 ? -11.467 -4.988 16.607 1.00 88.56 85 LEU A O 1
ATOM 636 N N . ASN A 1 86 ? -10.783 -6.915 17.511 1.00 90.31 86 ASN A N 1
ATOM 637 C CA . ASN A 1 86 ? -10.063 -6.253 18.592 1.00 90.31 86 ASN A CA 1
ATOM 638 C C . ASN A 1 86 ? -8.931 -5.381 18.015 1.00 90.31 86 ASN A C 1
ATOM 640 O O . ASN A 1 86 ? -8.084 -5.845 17.250 1.00 90.31 86 ASN A O 1
ATOM 644 N N . ARG A 1 87 ? -8.899 -4.110 18.424 1.00 87.69 87 ARG A N 1
ATOM 645 C CA . ARG A 1 87 ? -7.971 -3.087 17.922 1.00 87.69 87 ARG A CA 1
ATOM 646 C C . ARG A 1 87 ? -6.502 -3.456 18.096 1.00 87.69 87 ARG A C 1
ATOM 648 O O . ARG A 1 87 ? -5.685 -3.081 17.261 1.00 87.69 87 ARG A O 1
ATOM 655 N N . PHE A 1 88 ? -6.163 -4.195 19.153 1.00 89.88 88 PHE A N 1
ATOM 656 C CA . PHE A 1 88 ? -4.803 -4.697 19.346 1.00 89.88 88 PHE A CA 1
ATOM 657 C C . PHE A 1 88 ? -4.395 -5.624 18.194 1.00 89.88 88 PHE A C 1
ATOM 659 O O . PHE A 1 88 ? -3.370 -5.405 17.550 1.00 89.88 88 PHE A O 1
ATOM 666 N N . PHE A 1 89 ? -5.252 -6.594 17.866 1.00 92.81 89 PHE A N 1
ATOM 667 C CA . PHE A 1 89 ? -5.031 -7.517 16.754 1.00 92.81 89 PHE A CA 1
ATOM 668 C C . PHE A 1 89 ? -5.056 -6.807 15.400 1.00 92.81 89 PHE A C 1
ATOM 670 O O . PHE A 1 89 ? -4.193 -7.072 14.569 1.00 92.81 89 PHE A O 1
ATOM 677 N N . ALA A 1 90 ? -5.984 -5.868 15.193 1.00 93.06 90 ALA A N 1
ATOM 678 C CA . ALA A 1 90 ? -6.060 -5.086 13.960 1.00 93.06 90 ALA A CA 1
ATOM 679 C C . ALA A 1 90 ? -4.753 -4.320 13.686 1.00 93.06 90 ALA A C 1
ATOM 681 O O . ALA A 1 90 ? -4.232 -4.362 12.573 1.00 93.06 90 ALA A O 1
ATOM 682 N N . ARG A 1 91 ? -4.178 -3.678 14.712 1.00 93.50 91 ARG A N 1
ATOM 683 C CA . ARG A 1 91 ? -2.903 -2.954 14.594 1.00 93.50 91 ARG A CA 1
ATOM 684 C C . ARG A 1 91 ? -1.735 -3.893 14.318 1.00 93.50 91 ARG A C 1
ATOM 686 O O . ARG A 1 91 ? -0.979 -3.635 13.388 1.00 93.50 91 ARG A O 1
ATOM 693 N N . TYR A 1 92 ? -1.613 -5.000 15.048 1.00 95.06 92 TYR A N 1
ATOM 694 C CA . TYR A 1 92 ? -0.549 -5.977 14.792 1.00 95.06 92 TYR A CA 1
ATOM 695 C C . TYR A 1 92 ? -0.619 -6.565 13.381 1.00 95.06 92 TYR A C 1
ATOM 697 O O . TYR A 1 92 ? 0.394 -6.621 12.686 1.00 95.06 92 TYR A O 1
ATOM 705 N N . LEU A 1 93 ? -1.819 -6.939 12.932 1.00 95.38 93 LEU A N 1
ATOM 706 C CA . LEU A 1 93 ? -2.028 -7.453 11.583 1.00 95.38 93 LEU A CA 1
ATOM 707 C C . LEU A 1 93 ? -1.702 -6.389 10.528 1.00 95.38 93 LEU A C 1
ATOM 709 O O . LEU A 1 93 ? -1.062 -6.700 9.525 1.00 95.38 93 LEU A O 1
ATOM 713 N N . SER A 1 94 ? -2.072 -5.130 10.784 1.00 95.12 94 SER A N 1
ATOM 714 C CA . SER A 1 94 ? -1.751 -4.017 9.889 1.00 95.12 94 SER A CA 1
ATOM 715 C C . SER A 1 94 ? -0.252 -3.779 9.751 1.00 95.12 94 SER A C 1
ATOM 717 O O . SER A 1 94 ? 0.225 -3.556 8.645 1.00 95.12 94 SER A O 1
ATOM 719 N N . VAL A 1 95 ? 0.510 -3.899 10.840 1.00 95.50 95 VAL A N 1
ATOM 720 C CA . VAL A 1 95 ? 1.968 -3.770 10.791 1.00 95.50 95 VAL A CA 1
ATOM 721 C C . VAL A 1 95 ? 2.582 -4.958 10.059 1.00 95.50 95 VAL A C 1
ATOM 723 O O . VAL A 1 95 ? 3.415 -4.746 9.191 1.00 95.50 95 VAL A O 1
ATOM 726 N N . ALA A 1 96 ? 2.155 -6.191 10.340 1.00 96.56 96 ALA A N 1
ATOM 727 C CA . ALA A 1 96 ? 2.710 -7.378 9.688 1.00 96.56 96 ALA A CA 1
ATOM 728 C C . ALA A 1 96 ? 2.475 -7.373 8.166 1.00 96.56 96 ALA A C 1
ATOM 730 O O . ALA A 1 96 ? 3.417 -7.489 7.383 1.00 96.56 96 ALA A O 1
ATOM 731 N N . VAL A 1 97 ? 1.222 -7.193 7.741 1.00 97.06 97 VAL A N 1
ATOM 732 C CA . VAL A 1 97 ? 0.840 -7.199 6.318 1.00 97.06 97 VAL A CA 1
ATOM 733 C C . VAL A 1 97 ? 1.299 -5.925 5.614 1.00 97.06 97 VAL A C 1
ATOM 735 O O . VAL A 1 97 ? 1.779 -5.973 4.478 1.00 97.06 97 VAL A O 1
ATOM 738 N N . GLY A 1 98 ? 1.155 -4.785 6.287 1.00 96.25 98 GLY A N 1
ATOM 739 C CA . GLY A 1 98 ? 1.500 -3.481 5.751 1.00 96.25 98 GLY A CA 1
ATOM 740 C C . GLY A 1 98 ? 2.999 -3.284 5.609 1.00 96.25 98 GLY A C 1
ATOM 741 O O . GLY A 1 98 ? 3.427 -2.855 4.548 1.00 96.25 98 GLY A O 1
ATOM 742 N N . ALA A 1 99 ? 3.814 -3.667 6.596 1.00 96.38 99 ALA A N 1
ATOM 743 C CA . ALA A 1 99 ? 5.269 -3.590 6.463 1.00 96.38 99 ALA A CA 1
ATOM 744 C C . ALA A 1 99 ? 5.780 -4.499 5.339 1.00 96.38 99 ALA A C 1
ATOM 746 O O . ALA A 1 99 ? 6.637 -4.078 4.564 1.00 96.38 99 ALA A O 1
ATOM 747 N N . PHE A 1 100 ? 5.222 -5.708 5.206 1.00 96.81 100 PHE A N 1
ATOM 748 C CA . PHE A 1 100 ? 5.574 -6.622 4.120 1.00 96.81 100 PHE A CA 1
ATOM 749 C C . PHE A 1 100 ? 5.220 -6.050 2.739 1.00 96.81 100 PHE A C 1
ATOM 751 O O . PHE A 1 100 ? 6.069 -6.001 1.853 1.00 96.81 100 PHE A O 1
ATOM 758 N N . GLY A 1 101 ? 3.992 -5.557 2.557 1.00 95.75 101 GLY A N 1
ATOM 759 C CA . GLY A 1 101 ? 3.589 -4.937 1.291 1.00 95.75 101 GLY A CA 1
ATOM 760 C C . GLY A 1 101 ? 4.379 -3.665 0.982 1.00 95.75 101 GLY A C 1
ATOM 761 O O . GLY A 1 101 ? 4.807 -3.458 -0.149 1.00 95.75 101 GLY A O 1
ATOM 762 N N . PHE A 1 102 ? 4.624 -2.840 2.002 1.00 96.69 102 PHE A N 1
ATOM 763 C CA . PHE A 1 102 ? 5.379 -1.600 1.871 1.00 96.69 102 PHE A CA 1
ATOM 764 C C . PHE A 1 102 ? 6.818 -1.871 1.439 1.00 96.69 102 PHE A C 1
ATOM 766 O O . PHE A 1 102 ? 7.289 -1.245 0.497 1.00 96.69 102 PHE A O 1
ATOM 773 N N . ILE A 1 103 ? 7.515 -2.828 2.065 1.00 96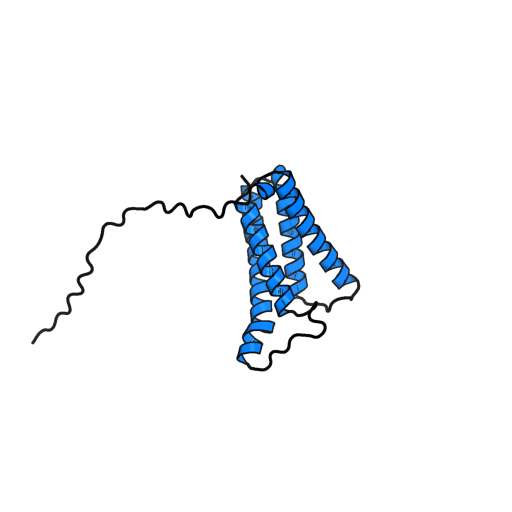.94 103 ILE A N 1
ATOM 774 C CA . ILE A 1 103 ? 8.898 -3.118 1.677 1.00 96.94 103 ILE A CA 1
ATOM 775 C C . ILE A 1 103 ? 8.985 -3.680 0.261 1.00 96.94 103 ILE A C 1
ATOM 777 O O . ILE A 1 103 ? 9.871 -3.283 -0.485 1.00 96.94 103 ILE A O 1
ATOM 781 N N . VAL A 1 104 ? 8.044 -4.532 -0.154 1.00 96.06 104 VAL A N 1
ATOM 782 C CA . VAL A 1 104 ? 7.999 -5.040 -1.532 1.00 96.06 104 VAL A CA 1
ATOM 783 C C . VAL A 1 104 ? 7.816 -3.901 -2.533 1.00 96.06 104 VAL A C 1
ATOM 785 O O . VAL A 1 104 ? 8.529 -3.864 -3.536 1.00 96.06 104 VAL A O 1
ATOM 788 N N . ALA A 1 105 ? 6.951 -2.936 -2.220 1.00 95.00 105 ALA A N 1
ATOM 789 C CA . ALA A 1 105 ? 6.749 -1.765 -3.060 1.00 95.00 105 ALA A CA 1
ATOM 790 C C . ALA A 1 105 ? 7.973 -0.838 -3.090 1.00 95.00 105 ALA A C 1
ATOM 792 O O . ALA A 1 105 ? 8.347 -0.351 -4.156 1.00 95.00 105 ALA A O 1
ATOM 793 N N . VAL A 1 106 ? 8.674 -0.656 -1.961 1.00 96.12 106 VAL A N 1
ATOM 794 C CA . VAL A 1 106 ? 9.955 0.074 -1.928 1.00 96.12 106 VAL A CA 1
ATOM 795 C C . VAL A 1 106 ? 10.979 -0.628 -2.816 1.00 96.12 106 VAL A C 1
ATOM 797 O O . VAL A 1 106 ? 11.652 0.029 -3.607 1.00 96.12 106 VAL A O 1
ATO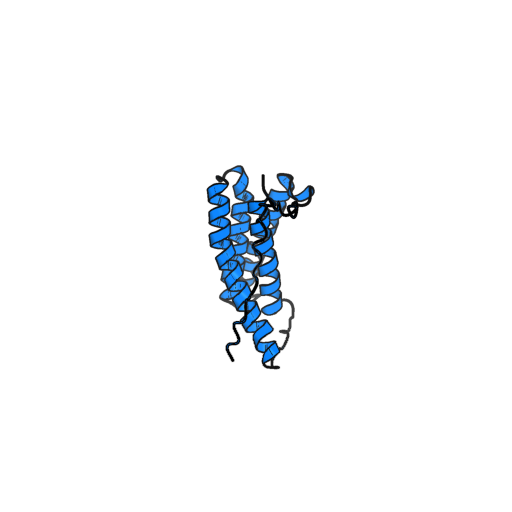M 800 N N . MET A 1 107 ? 11.085 -1.955 -2.719 1.00 94.75 107 MET A N 1
ATOM 801 C CA . MET A 1 107 ? 12.024 -2.733 -3.524 1.00 94.75 107 MET A CA 1
ATOM 802 C C . MET A 1 107 ? 11.712 -2.612 -5.018 1.00 94.75 107 MET A C 1
ATOM 804 O O . MET A 1 107 ? 12.621 -2.342 -5.797 1.00 94.75 107 MET A O 1
ATOM 808 N N . GLN A 1 108 ? 10.444 -2.727 -5.427 1.00 93.19 108 GLN A N 1
ATOM 809 C CA . GLN A 1 108 ? 10.046 -2.529 -6.824 1.00 93.19 108 GLN A CA 1
ATOM 810 C C . GLN A 1 108 ? 10.373 -1.107 -7.304 1.00 93.19 108 GLN A C 1
ATOM 812 O O . GLN A 1 108 ? 10.972 -0.937 -8.369 1.00 93.19 108 GLN A O 1
ATOM 817 N N . ASN A 1 109 ? 10.027 -0.091 -6.510 1.00 93.69 109 ASN A N 1
ATOM 818 C CA . ASN A 1 109 ? 10.271 1.309 -6.846 1.00 93.69 109 ASN A CA 1
ATOM 819 C C . ASN A 1 109 ? 11.770 1.612 -6.987 1.00 93.69 109 ASN A C 1
ATOM 821 O O . ASN A 1 109 ? 12.190 2.335 -7.890 1.00 93.69 109 ASN A O 1
ATOM 825 N N . PHE A 1 110 ? 12.594 1.017 -6.125 1.00 92.88 110 PHE A N 1
ATOM 826 C CA . PHE A 1 110 ? 14.037 1.186 -6.175 1.00 92.88 110 PHE A CA 1
ATOM 827 C C . PHE A 1 110 ? 14.666 0.442 -7.354 1.00 92.88 110 PHE A C 1
ATOM 829 O O . PHE A 1 110 ? 15.438 1.037 -8.099 1.00 92.88 110 PHE A O 1
ATOM 836 N N . THR A 1 111 ? 14.323 -0.831 -7.569 1.00 90.19 111 THR A N 1
ATOM 837 C CA . THR A 1 111 ? 14.917 -1.660 -8.628 1.00 90.19 111 THR A CA 1
ATOM 838 C C . THR A 1 111 ? 14.551 -1.177 -10.030 1.00 90.19 111 THR A C 1
ATOM 840 O O . THR A 1 111 ? 15.427 -1.120 -10.890 1.00 90.19 111 THR A O 1
ATOM 843 N N . TYR A 1 112 ? 13.288 -0.813 -10.267 1.00 87.56 112 TYR A N 1
ATOM 844 C CA . TYR A 1 112 ? 12.803 -0.438 -11.602 1.00 87.56 112 TYR A CA 1
ATOM 845 C C . TYR A 1 112 ? 12.692 1.077 -11.823 1.00 87.56 112 TYR A C 1
ATOM 847 O O . TYR A 1 112 ? 12.529 1.509 -12.958 1.00 87.56 112 TYR A O 1
ATOM 855 N N . GLY A 1 113 ? 12.785 1.893 -10.772 1.00 87.81 113 GLY A N 1
ATOM 856 C CA . GLY A 1 113 ? 12.789 3.353 -10.876 1.00 87.81 113 GLY A CA 1
ATOM 857 C C . GLY A 1 113 ? 14.179 3.923 -10.623 1.00 87.81 113 GLY A C 1
ATOM 858 O O . GLY A 1 113 ? 14.942 4.196 -11.550 1.00 87.81 113 GLY A O 1
ATOM 859 N N . TRP A 1 114 ? 14.517 4.079 -9.343 1.00 88.75 114 TRP A N 1
ATOM 860 C CA . TRP A 1 114 ? 15.719 4.798 -8.906 1.00 88.75 114 TRP A CA 1
ATOM 861 C C . TRP A 1 114 ? 17.023 4.201 -9.435 1.00 88.75 114 TRP A C 1
ATOM 863 O O . TRP A 1 114 ? 17.881 4.937 -9.919 1.00 88.75 114 TRP A O 1
ATOM 873 N N . LEU A 1 115 ? 17.178 2.876 -9.386 1.00 90.69 115 LEU A N 1
ATOM 874 C CA . LEU A 1 115 ? 18.396 2.204 -9.832 1.00 90.69 115 LEU A CA 1
ATOM 875 C C . LEU A 1 115 ? 18.650 2.429 -11.329 1.00 90.69 115 LEU A C 1
ATOM 877 O O . LEU A 1 115 ? 19.766 2.775 -11.714 1.00 90.69 115 LEU A O 1
ATOM 881 N N . LEU A 1 116 ? 17.614 2.299 -12.162 1.00 89.06 116 LEU A N 1
ATOM 882 C CA . LEU A 1 116 ? 17.709 2.551 -13.605 1.00 89.06 116 LEU A CA 1
ATOM 883 C C . LEU A 1 116 ? 17.951 4.034 -13.914 1.00 89.06 116 LEU A C 1
ATOM 885 O O . LEU A 1 116 ? 18.647 4.361 -14.877 1.00 89.06 116 LEU A O 1
ATOM 889 N N . MET A 1 117 ? 17.430 4.938 -13.079 1.00 88.88 117 MET A N 1
ATOM 890 C CA . MET A 1 117 ? 17.670 6.376 -13.204 1.00 88.88 117 MET A CA 1
ATOM 891 C C . MET A 1 117 ? 19.138 6.728 -12.949 1.00 88.88 117 MET A C 1
ATOM 893 O O . MET A 1 117 ? 19.727 7.477 -13.726 1.00 88.88 117 MET A O 1
ATOM 897 N N . PHE A 1 118 ? 19.768 6.126 -11.935 1.00 89.44 118 PHE A N 1
ATOM 898 C CA . PHE A 1 118 ? 21.202 6.305 -11.679 1.00 89.44 118 PHE A CA 1
ATOM 899 C C . PHE A 1 118 ? 22.098 5.653 -12.737 1.00 89.44 118 PHE A C 1
ATOM 901 O O . PHE A 1 118 ? 23.210 6.120 -12.967 1.00 89.44 118 PHE A O 1
ATOM 908 N N . GLN A 1 119 ? 21.622 4.599 -13.403 1.00 92.12 119 GLN A N 1
ATOM 909 C CA . GLN A 1 119 ? 22.339 3.940 -14.500 1.00 92.12 119 GLN A CA 1
ATOM 910 C C . GLN A 1 119 ? 22.177 4.656 -15.852 1.00 92.12 119 GLN A C 1
ATOM 912 O O . GLN A 1 119 ? 22.825 4.272 -16.823 1.00 92.12 119 GLN A O 1
ATOM 917 N N . GLY A 1 120 ? 21.320 5.680 -15.940 1.00 88.69 120 GLY A N 1
ATOM 918 C CA . GLY A 1 120 ? 21.039 6.396 -17.189 1.00 88.69 120 GLY A CA 1
ATOM 919 C C . GLY A 1 120 ? 20.258 5.576 -18.224 1.00 88.69 120 GLY A C 1
ATOM 920 O O . GLY A 1 120 ? 20.146 5.989 -19.375 1.00 88.69 120 GLY A O 1
ATOM 921 N N . THR A 1 121 ? 19.712 4.420 -17.836 1.00 86.06 121 THR A N 1
ATOM 922 C CA . THR A 1 121 ? 18.946 3.503 -18.701 1.00 86.06 121 THR A CA 1
ATOM 923 C C . THR A 1 121 ? 17.440 3.569 -18.448 1.00 86.06 121 THR A C 1
ATOM 925 O O . THR A 1 121 ? 16.682 2.785 -19.022 1.00 86.06 121 THR A O 1
ATOM 928 N N . PHE A 1 122 ? 16.993 4.505 -17.606 1.00 82.81 122 PHE A N 1
ATOM 929 C CA . PHE A 1 122 ? 15.587 4.690 -17.272 1.00 82.81 122 PHE A CA 1
ATOM 930 C C . PHE A 1 122 ? 14.742 4.998 -18.509 1.00 82.81 122 PHE A C 1
ATOM 932 O O . PHE A 1 122 ? 15.013 5.930 -19.268 1.00 82.81 122 PHE A O 1
ATOM 939 N N . LYS A 1 123 ? 13.680 4.216 -18.678 1.00 80.19 123 LYS A N 1
ATOM 940 C CA . LYS A 1 123 ? 12.636 4.436 -19.670 1.00 80.19 123 LYS A CA 1
ATOM 941 C C . LYS A 1 123 ? 11.300 4.227 -18.9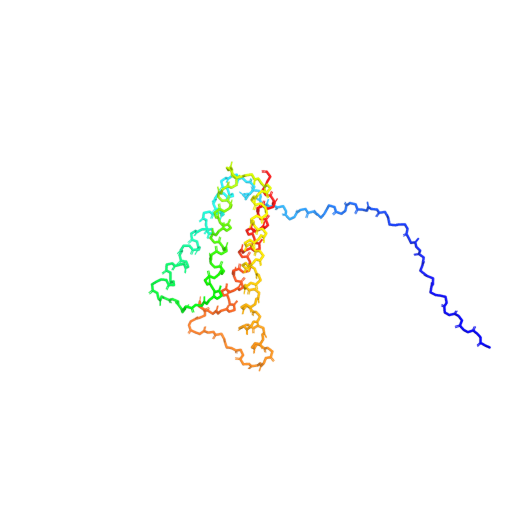83 1.00 80.19 123 LYS A C 1
ATOM 943 O O . LYS A 1 123 ? 11.083 3.162 -18.411 1.00 80.19 123 LYS A O 1
ATOM 948 N N . ILE A 1 124 ? 10.430 5.229 -19.070 1.00 78.62 124 ILE A N 1
ATOM 949 C CA . ILE A 1 124 ? 9.027 5.065 -18.693 1.00 78.62 124 ILE A CA 1
ATOM 950 C C . ILE A 1 124 ? 8.421 4.073 -19.682 1.00 78.62 124 ILE A C 1
ATOM 952 O O . ILE A 1 124 ? 8.616 4.210 -20.893 1.00 78.62 124 ILE A O 1
ATOM 956 N N . HIS A 1 125 ? 7.759 3.044 -19.168 1.00 74.94 125 HIS A N 1
ATOM 957 C CA . HIS A 1 125 ? 7.131 2.036 -20.008 1.00 74.94 125 HIS A CA 1
ATOM 958 C C . HIS A 1 125 ? 5.958 2.641 -20.792 1.00 74.94 125 HIS A C 1
ATOM 960 O O . HIS A 1 125 ? 5.185 3.415 -20.235 1.00 74.94 125 HIS A O 1
ATOM 966 N N . ASP A 1 126 ? 5.792 2.260 -22.061 1.00 76.00 126 ASP A N 1
ATOM 967 C CA . ASP A 1 126 ? 4.596 2.566 -22.851 1.00 76.00 126 ASP A CA 1
ATOM 968 C C . ASP A 1 126 ? 3.698 1.317 -22.908 1.00 76.00 126 ASP A C 1
ATOM 970 O O . ASP A 1 126 ? 4.145 0.285 -23.413 1.00 76.00 126 ASP A O 1
ATOM 974 N N . PRO A 1 127 ? 2.440 1.367 -22.425 1.00 80.88 127 PRO A N 1
ATOM 975 C CA . PRO A 1 127 ? 1.742 2.534 -21.886 1.00 80.88 127 PRO A CA 1
ATOM 976 C C . PRO A 1 127 ? 2.157 2.877 -20.441 1.00 80.88 127 PRO A C 1
ATOM 978 O O . PRO A 1 127 ? 2.280 1.998 -19.590 1.00 80.88 127 PRO A O 1
ATOM 981 N N . TRP A 1 128 ? 2.266 4.175 -20.135 1.00 77.06 128 TRP A N 1
ATOM 982 C CA . TRP A 1 128 ? 2.683 4.697 -18.818 1.00 77.06 128 TRP A CA 1
ATOM 983 C C . TRP A 1 128 ? 1.824 4.216 -17.636 1.00 77.06 128 TRP A C 1
ATOM 985 O O . TRP A 1 128 ? 2.268 4.208 -16.490 1.00 77.06 128 TRP A O 1
ATOM 995 N N . THR A 1 129 ? 0.586 3.790 -17.902 1.00 73.56 129 THR A N 1
ATOM 996 C CA . THR A 1 129 ? -0.365 3.289 -16.900 1.00 73.56 129 THR A CA 1
ATOM 997 C C . THR A 1 129 ? 0.023 1.943 -16.301 1.00 73.56 129 THR A C 1
ATOM 999 O O . THR A 1 129 ? -0.542 1.573 -15.279 1.00 73.56 129 THR A O 1
ATOM 1002 N N . VAL A 1 130 ? 0.932 1.193 -16.928 1.00 78.69 130 VAL A N 1
ATOM 1003 C CA . VAL A 1 130 ? 1.451 -0.077 -16.392 1.00 78.69 130 VAL A CA 1
ATOM 1004 C C . VAL A 1 130 ? 2.921 0.037 -16.001 1.00 78.69 130 VAL A C 1
ATOM 1006 O O . VAL A 1 130 ? 3.594 -0.972 -15.823 1.00 78.69 130 VAL A O 1
ATOM 1009 N N . ASP A 1 131 ? 3.433 1.260 -15.866 1.00 84.75 131 ASP A N 1
ATOM 1010 C CA . ASP A 1 131 ? 4.820 1.472 -15.490 1.00 84.75 131 ASP A CA 1
ATOM 1011 C C . ASP A 1 131 ? 5.081 0.995 -14.042 1.00 84.75 131 ASP A C 1
ATOM 1013 O O . ASP A 1 131 ? 4.371 1.401 -13.109 1.00 84.75 131 ASP A O 1
ATOM 1017 N N . PRO A 1 132 ? 6.097 0.141 -13.814 1.00 84.06 132 PRO A N 1
ATOM 1018 C CA . PRO A 1 132 ? 6.360 -0.445 -12.504 1.00 84.06 132 PRO A CA 1
ATOM 1019 C C . PRO A 1 132 ? 6.797 0.578 -11.449 1.00 84.06 132 PRO A C 1
ATOM 1021 O O . PRO A 1 132 ? 6.564 0.334 -10.261 1.00 84.06 132 PRO A O 1
ATOM 1024 N N . MET A 1 133 ? 7.414 1.702 -11.830 1.00 86.62 133 MET A N 1
ATOM 1025 C CA . MET A 1 133 ? 7.782 2.768 -10.895 1.00 86.62 133 MET A CA 1
ATOM 1026 C C . MET A 1 133 ? 6.529 3.508 -10.417 1.00 86.62 133 MET A C 1
ATOM 1028 O O . MET A 1 133 ? 6.382 3.758 -9.219 1.00 86.62 133 MET A O 1
ATOM 1032 N N . LEU A 1 134 ? 5.609 3.820 -11.332 1.00 88.00 134 LEU A N 1
ATOM 1033 C CA . LEU A 1 134 ? 4.384 4.539 -10.991 1.00 88.00 134 LEU A CA 1
ATOM 1034 C C . LEU A 1 134 ? 3.416 3.675 -10.169 1.00 88.00 134 LEU A C 1
ATOM 1036 O O . LEU A 1 134 ? 2.881 4.147 -9.164 1.00 88.00 134 LEU A O 1
ATOM 1040 N N . LEU A 1 135 ? 3.239 2.402 -10.547 1.00 88.88 135 LEU A N 1
ATOM 1041 C CA . LEU A 1 135 ? 2.382 1.463 -9.814 1.00 88.88 135 LEU A CA 1
ATOM 1042 C C . LEU A 1 135 ? 2.875 1.231 -8.383 1.00 88.88 135 LEU A C 1
ATOM 1044 O O . LEU A 1 135 ? 2.095 1.373 -7.443 1.00 88.88 135 LEU A O 1
ATOM 1048 N N . SER A 1 136 ? 4.167 0.934 -8.211 1.00 91.12 136 SER A N 1
ATOM 1049 C CA . SER A 1 136 ? 4.753 0.723 -6.878 1.00 91.12 136 SER A CA 1
ATOM 1050 C C . SER A 1 136 ? 4.725 1.997 -6.032 1.00 91.12 136 SER A C 1
ATOM 1052 O O . SER A 1 136 ? 4.442 1.946 -4.837 1.00 91.12 136 SER A O 1
ATOM 1054 N N . GLY A 1 137 ? 4.935 3.167 -6.647 1.00 91.31 137 GLY A N 1
ATOM 1055 C CA . GLY A 1 137 ? 4.794 4.461 -5.979 1.00 91.31 137 GLY A CA 1
ATOM 1056 C C . GLY A 1 137 ? 3.374 4.697 -5.456 1.00 91.31 137 GLY A C 1
ATOM 1057 O O . GLY A 1 137 ? 3.192 5.082 -4.300 1.00 91.31 137 GLY A O 1
ATOM 1058 N N . ALA A 1 138 ? 2.355 4.408 -6.270 1.00 92.19 138 ALA A N 1
ATOM 1059 C CA . ALA A 1 138 ? 0.960 4.485 -5.841 1.00 92.19 138 ALA A CA 1
ATOM 1060 C C . ALA A 1 138 ? 0.650 3.472 -4.725 1.00 92.19 138 ALA A C 1
ATOM 1062 O O . ALA A 1 138 ? 0.011 3.825 -3.731 1.00 92.19 138 ALA A O 1
ATOM 1063 N N . ALA A 1 139 ? 1.148 2.238 -4.846 1.00 93.19 139 ALA A N 1
ATOM 1064 C CA . ALA A 1 139 ? 0.982 1.201 -3.833 1.00 93.19 139 ALA A CA 1
ATOM 1065 C C . ALA A 1 139 ? 1.597 1.603 -2.482 1.00 93.19 139 ALA A C 1
ATOM 1067 O O . ALA A 1 139 ? 0.948 1.432 -1.449 1.00 93.19 139 ALA A O 1
ATOM 1068 N N . LEU A 1 140 ? 2.793 2.207 -2.476 1.00 95.00 140 LEU A N 1
ATOM 1069 C CA . LEU A 1 140 ? 3.444 2.722 -1.265 1.00 95.00 140 LEU A CA 1
ATOM 1070 C C . LEU A 1 140 ? 2.561 3.715 -0.515 1.00 95.00 140 LEU A C 1
ATOM 1072 O O . LEU A 1 140 ? 2.371 3.586 0.696 1.00 95.00 140 LEU A O 1
ATOM 1076 N N . VAL A 1 141 ? 2.006 4.691 -1.237 1.00 94.81 141 VAL A N 1
ATOM 1077 C CA . VAL A 1 141 ? 1.143 5.721 -0.650 1.00 94.81 141 VAL A CA 1
ATOM 1078 C C . VAL A 1 141 ?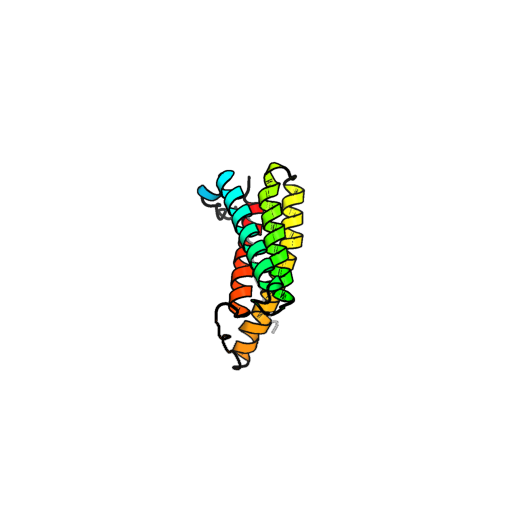 -0.133 5.098 -0.088 1.00 94.81 141 VAL A C 1
ATOM 1080 O O . VAL A 1 141 ? -0.521 5.421 1.034 1.00 94.81 141 VAL A O 1
ATOM 1083 N N . ILE A 1 142 ? -0.761 4.174 -0.824 1.00 94.81 142 ILE A N 1
ATOM 1084 C CA . ILE A 1 142 ? -1.981 3.488 -0.377 1.00 94.81 142 ILE A CA 1
ATOM 1085 C C . ILE A 1 142 ? -1.710 2.678 0.894 1.00 94.81 142 ILE A C 1
ATOM 1087 O O . ILE A 1 142 ? -2.433 2.837 1.876 1.00 94.81 142 ILE A O 1
ATOM 1091 N N . ILE A 1 143 ? -0.664 1.849 0.912 1.00 95.62 143 ILE A N 1
ATOM 1092 C CA . ILE A 1 143 ? -0.334 1.001 2.065 1.00 95.62 143 ILE A CA 1
ATOM 1093 C C . ILE A 1 143 ? 0.007 1.860 3.289 1.00 95.62 143 ILE A C 1
ATOM 1095 O O . ILE A 1 143 ? -0.515 1.612 4.377 1.00 95.62 143 ILE A O 1
ATOM 1099 N N . ALA A 1 144 ? 0.824 2.906 3.125 1.00 95.06 144 ALA A N 1
ATOM 1100 C CA . ALA A 1 144 ? 1.160 3.822 4.216 1.00 95.06 144 ALA A CA 1
ATOM 1101 C C . ALA A 1 144 ? -0.087 4.513 4.789 1.00 95.06 144 ALA A C 1
ATOM 1103 O O . ALA A 1 144 ? -0.265 4.580 6.008 1.00 95.06 144 ALA A O 1
ATOM 1104 N N . PHE A 1 145 ? -0.983 4.975 3.914 1.00 93.12 145 PHE A N 1
ATOM 1105 C CA . PHE A 1 145 ? -2.248 5.587 4.305 1.00 93.12 145 PHE A CA 1
ATOM 1106 C C . PHE A 1 145 ? -3.152 4.611 5.070 1.00 93.12 145 PHE A C 1
ATOM 1108 O O . PHE A 1 145 ? -3.683 4.965 6.122 1.00 93.12 145 PHE A O 1
ATOM 1115 N N . GLN A 1 146 ? -3.282 3.368 4.598 1.00 94.50 146 GLN A N 1
ATOM 1116 C CA . GLN A 1 146 ? -4.068 2.329 5.268 1.00 94.50 146 GLN A CA 1
ATOM 1117 C C . GLN A 1 146 ? -3.550 2.035 6.680 1.00 94.50 146 GLN A C 1
ATOM 1119 O O . GLN A 1 146 ? -4.342 1.996 7.622 1.00 94.50 146 GLN A O 1
ATOM 1124 N N . ILE A 1 147 ? -2.232 1.874 6.845 1.00 94.12 147 ILE A N 1
ATOM 1125 C CA . ILE A 1 147 ? -1.615 1.671 8.164 1.00 94.12 147 ILE A CA 1
ATOM 1126 C C . ILE A 1 147 ? -1.919 2.873 9.067 1.00 94.12 147 ILE A C 1
ATOM 1128 O O . ILE A 1 147 ? -2.403 2.692 10.183 1.00 94.12 147 ILE A O 1
ATOM 1132 N N . GLY A 1 148 ? -1.707 4.099 8.578 1.00 91.31 148 GLY A N 1
ATOM 1133 C CA . GLY A 1 148 ? -1.969 5.321 9.342 1.00 91.31 148 GLY A CA 1
ATOM 1134 C C . GLY A 1 148 ? -3.411 5.413 9.850 1.00 91.31 148 GLY A C 1
ATOM 1135 O O . GLY A 1 148 ? -3.637 5.659 11.035 1.00 91.31 148 GLY A O 1
ATOM 1136 N N . ILE A 1 149 ? -4.395 5.130 8.990 1.00 91.06 149 ILE A N 1
ATOM 1137 C CA . ILE A 1 149 ? -5.813 5.142 9.376 1.00 91.06 149 ILE A CA 1
ATOM 1138 C C . ILE A 1 149 ? -6.113 4.123 10.481 1.00 91.06 149 ILE A C 1
ATOM 1140 O O . ILE A 1 149 ? -6.827 4.447 11.428 1.00 91.06 149 ILE A O 1
ATOM 1144 N N . ILE A 1 150 ? -5.584 2.899 10.382 1.00 91.56 150 ILE A N 1
ATOM 1145 C CA . ILE A 1 150 ? -5.836 1.838 11.374 1.00 91.56 150 ILE A CA 1
ATOM 1146 C C . ILE A 1 150 ? -5.315 2.248 12.763 1.00 91.56 150 ILE A C 1
ATOM 1148 O O . ILE A 1 150 ? -5.899 1.885 13.788 1.00 91.56 150 ILE A O 1
ATOM 1152 N N . PHE A 1 151 ? -4.233 3.025 12.816 1.00 90.00 151 PHE A N 1
ATOM 1153 C CA . PHE A 1 151 ? -3.683 3.534 14.070 1.00 90.00 151 PHE A CA 1
ATOM 1154 C C . PHE A 1 151 ? -4.488 4.710 14.637 1.00 90.00 151 PHE A C 1
ATOM 1156 O O . PHE A 1 151 ? -4.737 4.735 15.847 1.00 90.00 151 PHE A O 1
ATOM 1163 N N . GLU A 1 152 ? -4.931 5.631 13.779 1.00 86.69 152 GLU A N 1
ATOM 1164 C CA . GLU A 1 152 ? -5.704 6.824 14.154 1.00 86.69 152 GLU A CA 1
ATOM 1165 C C . GLU A 1 152 ? -7.185 6.547 14.455 1.00 86.69 152 GLU A C 1
ATOM 1167 O O . GLU A 1 152 ? -7.837 7.349 15.130 1.00 86.69 152 GLU A O 1
ATOM 1172 N N . ALA A 1 153 ? -7.736 5.421 13.995 1.00 80.06 153 ALA A N 1
ATOM 1173 C CA . ALA A 1 153 ? -9.104 5.018 14.300 1.00 80.06 153 ALA A CA 1
ATOM 1174 C C . ALA A 1 153 ? -9.291 4.823 15.823 1.00 80.06 153 ALA A C 1
ATOM 1176 O O . ALA A 1 153 ? -8.772 3.873 16.423 1.00 80.06 153 ALA A O 1
ATOM 1177 N N . ARG A 1 154 ? -10.016 5.760 16.453 1.00 65.94 154 ARG A N 1
ATOM 1178 C CA . ARG A 1 154 ? -10.343 5.782 17.890 1.00 65.94 154 ARG A CA 1
ATOM 1179 C C . ARG A 1 154 ? -11.731 5.251 18.194 1.00 65.94 154 ARG A C 1
ATOM 1181 O O . ARG A 1 154 ? -12.617 5.283 17.323 1.00 65.94 154 ARG A O 1
#

Sequence (154 aa):
MNGQIRTSYSQAPMTAHEGRMPGVGLPAMLRNRNGLMIAGALSLAISVLAWISDLTGMVYACPYCRVERTSIGLLGLVILALPWLNRFFARYLSVAVGAFGFIVAVMQNFTYGWLLMFQGTFKIHDPWTVDPMLLSGAALVIIAFQIGIIFEAR

=== Feature glossary ===
A reading guide for the features in this record.

Start from the sequence.

  · This is the polypeptide sequence — one letter per residue, N-terminus first. Length ranges from a few dozen residues for small domains to over a thousand for large multi-domain proteins.

Fold it, and you get atomic coordinates and the backbone conformation that goes with them.

  · Structure coordinates are given as an mmCIF _atom_site loop: one row per atom with element, residue name, chain id, sequence number, and x/y/z position in Å. Only the four main-chain atoms per residue are included here; side chains are omitted to keep the record compact.

  · Backbone dihedral angles. Every residue except chain termini has a φ (preceding-C → N → Cα → C) and a ψ (N → Cα → C → next-N). They are reported in degrees following the IUPAC sign convention. Secondary structure is essentially a statement about which (φ, ψ) basin each residue occupies.

  · The SS8 string is DSSP's per-residue secondary-structure call. α-helix (H) means an i→i+4 H-bond ladder; β-strand (E) means the residue participates in a β-sheet; 3₁₀ (G) and π (I) are tighter and wider helices; T/S are turns/bends; '-' is loop.

  · SS3 is a coarse helix/strand/coil call (letters a/b/c) made by the P-SEA algorithm from inter-Cα distances and dihedrals. It is less detailed than DSSP but needs only Cα positions.

Summarize the fold with a handful of shape descriptors and a per-residue structural alphabet.

  · Radius of gyration (Rg) is the root-mean-square distance of Cα atoms from their centroid — a single number for overall size and compactness. A globular domain of N residues has Rg ≈ 2.2·N^0.38 Å; an extended or disordered chain has a much larger Rg. The Cα contact count is the number of residue pairs whose Cα atoms are within 8 Å and are more than four positions apart in sequence — a standard proxy for tertiary packing density. The bounding box is the smallest axis-aligned box enclosing all Cα atoms.

  · The Foldseek 3Di string encodes local tertiary geometry as a 20-letter alphabet — one character per residue — derived from the relative positions of nearby Cα atoms. Unlike the amino-acid sequence, 3Di is a direct function of the 3D structure, so two proteins with the same fold have similar 3Di strings even at low sequence identity.

  · Solvent-accessible surface area (SASA) is the area in Å² traced out by the centre of a 1.4 Å probe sphere (a water molecule) rolled over the protein's van der Waals surface (Shrake–Rupley / Lee–Richards construction). Buried residues have near-zero SASA; fully exposed residues can exceed 200 Å². The total SASA scales roughly with the number of surface residues.

Ask how reliable the model is.

  · pLDDT (predicted Local Distance Difference Test)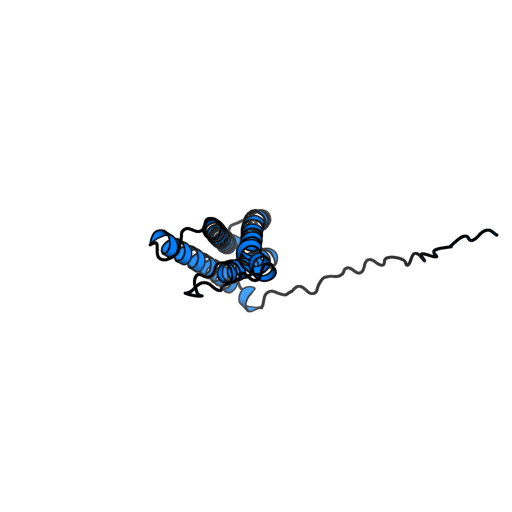 is AlphaFold's per-residue confidence score, ranging from 0 to 100. Values above 90 indicate high confidence (typically well-packed cores); 70–90 is confident; 50–70 low confidence; below 50 usually means the region is disordered or the prediction is unreliable there. AlphaFold stores pLDDT in the mmCIF B-factor column.

  · B-factor (Debye–Waller factor) reflects atomic displacement in the crystal lattice. It is an experimental observable (units Å²), not a prediction; low values mean the atom is pinned down, high values mean it moves or is heterogeneous across the crystal.

  · Predicted Aligned Error (PAE) is an AlphaFold confidence matrix: entry (i, j) is the expected error in the position of residue j, in ångströms, when the prediction is superimposed on the true structure at residue i. Low PAE within a block of residues means that block is internally rigid and well-predicted; high PAE between two blocks means their relative placement is uncertain even if each block individually is confident.

Place it in context: what it resembles, what it is annotated as, and how it looks.

  · Nearest PDB neighbors are the top structural matches found by Foldseek when searching this structure against the entire Protein Data Bank. Each hit reports a TM-score (0 to 1; >0.5 almost always implies the same fold) and an E-value. These are *structural* homologs — they may share no detectable sequence similarity.

  · Functional annotations link the protein to curated databases. InterPro entries identify conserved domains and families by matching the sequence against member-database signatures (Pfam, PROSITE, CDD, …). Gene Ontology (GO) terms describe molecular function, biological process, and cellular component in a controlled vocabulary. CATH places the structure in a hierarchical fold classification (Class/Architecture/Topology/Homologous-superfamily). The organism is the source species.

  · Three diagnostic plots accompany the record. The Cα contact map visualizes the tertiary structure as a 2D adjacency matrix (8 Å cutoff, sequence-local contacts suppressed). The Ramachandran plot shows the distribution of backbone (φ, ψ) torsions, with points in the α and β basins reflecting secondary structure content. The PAE plot shows AlphaFold's inter-residue confidence as a color matrix.

  · Six rendered views show the 3D structure from the faces of a cube — i.e. along ±x, ±y, ±z. Rendering representation is drawn randomly per protein from cartoon (secondary-structure ribbons), sticks (backbone bonds), or molecular surface; coloring is either N→C rainbow (blue at the N-terminus through red at the C-terminus) or one color per chain.